Protein AF-A0A3D3WT24-F1 (afdb_monomer)

Nearest PDB structures (foldseek):
  3dec-assembly1_A  TM=6.830E-01  e=5.401E-01  Bacteroides thetaiotaomicron VPI-5482
  3bga-assembly1_B  TM=6.819E-01  e=5.699E-01  Bacteroides thetaiotaomicron VPI-5482
  5kpe-assembly1_A  TM=5.891E-01  e=1.208E+00  synthetic construct
  7f11-assembly1_B  TM=3.376E-01  e=2.849E+00  Aspergillus novofumigatus
  6ymn-assembly1_AAA  TM=4.081E-01  e=9.784E+00  Streptomyces koyangensis

Secondary structure (DSSP, 8-state):
-----EEEEEEEEEEEETTEEEEEEEEEEE-TTS-EEEEEEEEEEEETTTEEEEEEEEES-HHHHHHHHHHHHHT-----

Structure (mmCIF, N/CA/C/O backbone):
data_AF-A0A3D3WT24-F1
#
_entry.id   AF-A0A3D3WT24-F1
#
loop_
_atom_site.group_PDB
_atom_site.id
_atom_site.type_symbol
_atom_site.label_atom_id
_atom_site.label_alt_id
_atom_site.label_comp_id
_atom_site.label_asym_id
_atom_site.label_entity_id
_atom_site.label_seq_id
_atom_site.pdbx_PDB_ins_code
_atom_site.Cartn_x
_atom_site.Cartn_y
_atom_site.Cartn_z
_atom_site.occupancy
_atom_site.B_iso_or_equiv
_atom_site.auth_seq_id
_atom_site.auth_comp_id
_atom_site.auth_asym_id
_atom_site.auth_atom_id
_atom_site.pdbx_PDB_model_num
ATOM 1 N N . ALA A 1 1 ? -7.619 -1.148 -28.261 1.00 58.81 1 ALA A N 1
ATOM 2 C CA . ALA A 1 1 ? -6.889 -2.306 -27.713 1.00 58.81 1 ALA A CA 1
ATOM 3 C C . ALA A 1 1 ? -6.424 -1.943 -26.311 1.00 58.81 1 ALA A C 1
ATOM 5 O O . ALA A 1 1 ? -5.918 -0.840 -26.143 1.00 58.81 1 ALA A O 1
ATOM 6 N N . GLN A 1 2 ? -6.645 -2.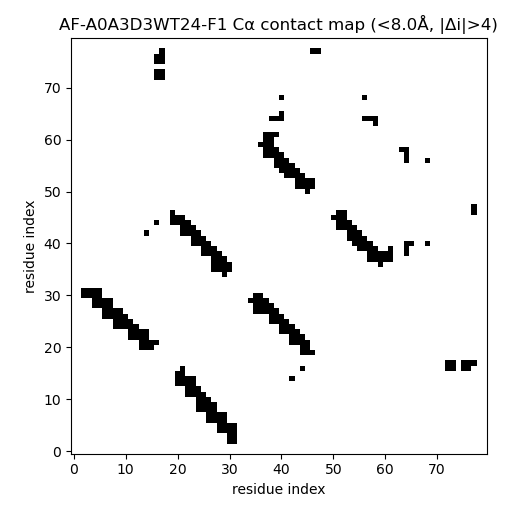803 -25.316 1.00 58.62 2 GLN A N 1
ATOM 7 C CA . GLN A 1 2 ? -5.984 -2.652 -24.019 1.00 58.62 2 GLN A CA 1
ATOM 8 C C . GLN A 1 2 ? -4.506 -3.004 -24.241 1.00 58.62 2 GLN A C 1
ATOM 10 O O . GLN A 1 2 ? -4.253 -4.059 -24.829 1.00 58.62 2 GLN A O 1
ATOM 15 N N . PRO A 1 3 ? -3.539 -2.144 -23.872 1.00 69.25 3 PRO A N 1
ATOM 16 C CA . PRO A 1 3 ? -2.136 -2.535 -23.912 1.00 69.25 3 PRO A CA 1
ATOM 17 C C . PRO A 1 3 ? -1.987 -3.819 -23.094 1.00 69.25 3 PRO A C 1
ATOM 19 O O . PRO A 1 3 ? -2.644 -3.956 -22.060 1.00 69.25 3 PRO A O 1
ATOM 22 N N . SER A 1 4 ? -1.177 -4.771 -23.552 1.00 86.50 4 SER A N 1
ATOM 23 C CA . SER A 1 4 ? -0.883 -5.958 -22.751 1.00 86.50 4 SER A CA 1
ATOM 24 C C . SER A 1 4 ? -0.088 -5.512 -21.525 1.00 86.50 4 SER A C 1
ATOM 26 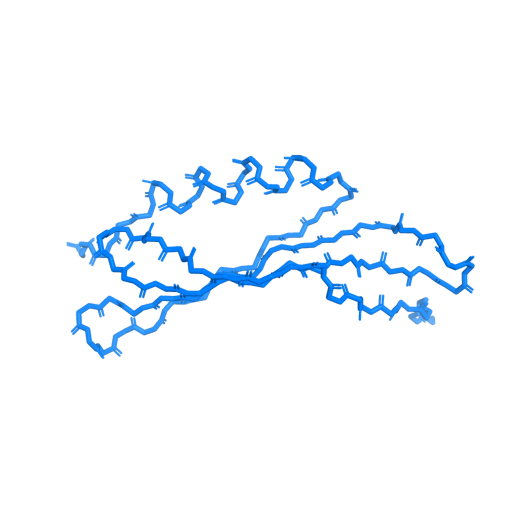O O . SER A 1 4 ? 1.123 -5.312 -21.606 1.00 86.50 4 SER A O 1
ATOM 28 N N . ILE A 1 5 ? -0.804 -5.279 -20.428 1.00 91.38 5 ILE A N 1
ATOM 29 C CA . ILE A 1 5 ? -0.243 -4.945 -19.127 1.00 91.38 5 ILE A CA 1
ATOM 30 C C . ILE A 1 5 ? -0.289 -6.206 -18.277 1.00 91.38 5 ILE A C 1
ATOM 32 O O . ILE A 1 5 ? -1.357 -6.790 -18.082 1.00 91.38 5 ILE A O 1
ATOM 36 N N . THR A 1 6 ? 0.866 -6.593 -17.755 1.00 93.94 6 THR A N 1
ATOM 37 C CA . THR A 1 6 ? 1.007 -7.668 -16.775 1.00 93.94 6 THR A CA 1
ATOM 38 C C . THR A 1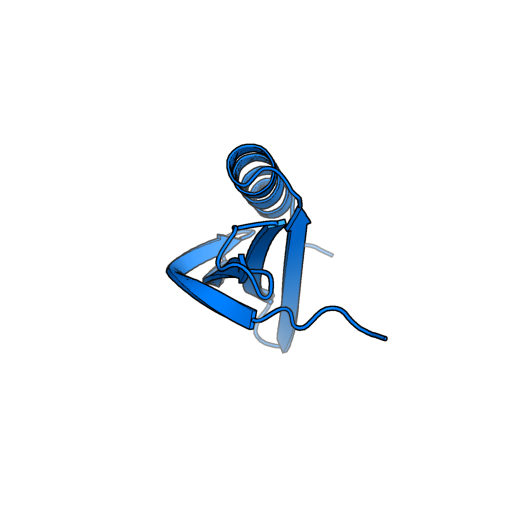 6 ? 1.219 -7.052 -15.398 1.00 93.94 6 THR A C 1
ATOM 40 O O . THR A 1 6 ? 1.881 -6.023 -15.263 1.00 93.94 6 THR A O 1
ATOM 43 N N . PHE A 1 7 ? 0.653 -7.674 -14.366 1.00 94.31 7 PHE A N 1
ATOM 44 C CA . PHE A 1 7 ? 0.867 -7.273 -12.980 1.00 94.31 7 PHE A CA 1
ATOM 45 C C . PHE A 1 7 ? 1.809 -8.263 -12.308 1.00 94.31 7 PHE A C 1
ATOM 47 O O . PHE A 1 7 ? 1.526 -9.460 -12.269 1.00 94.31 7 PHE A O 1
ATOM 54 N N . GLU A 1 8 ? 2.918 -7.762 -11.777 1.00 95.56 8 GLU A N 1
ATOM 55 C CA . GLU A 1 8 ? 3.902 -8.571 -11.061 1.00 95.56 8 GLU A CA 1
ATOM 56 C C . GLU A 1 8 ? 3.862 -8.225 -9.567 1.00 95.56 8 GLU A C 1
ATOM 58 O O . GLU A 1 8 ? 3.925 -7.035 -9.230 1.00 95.56 8 GLU A O 1
ATOM 63 N N . PRO A 1 9 ? 3.763 -9.222 -8.667 1.00 96.19 9 PRO A N 1
ATOM 64 C CA . PRO A 1 9 ? 3.849 -8.978 -7.233 1.00 96.19 9 PRO A CA 1
ATOM 65 C C . PRO A 1 9 ? 5.258 -8.492 -6.870 1.00 96.19 9 PRO A C 1
ATOM 67 O O . PRO A 1 9 ? 6.250 -8.989 -7.402 1.00 96.19 9 PRO A O 1
ATOM 70 N N . ILE A 1 10 ? 5.345 -7.514 -5.970 1.00 95.31 10 ILE A N 1
ATOM 71 C CA . ILE A 1 10 ? 6.621 -6.965 -5.482 1.00 95.31 10 ILE A CA 1
ATOM 72 C C . ILE A 1 10 ? 6.866 -7.388 -4.036 1.00 95.31 10 ILE A C 1
ATOM 74 O O . ILE A 1 10 ? 7.964 -7.813 -3.688 1.00 95.31 10 ILE A O 1
ATOM 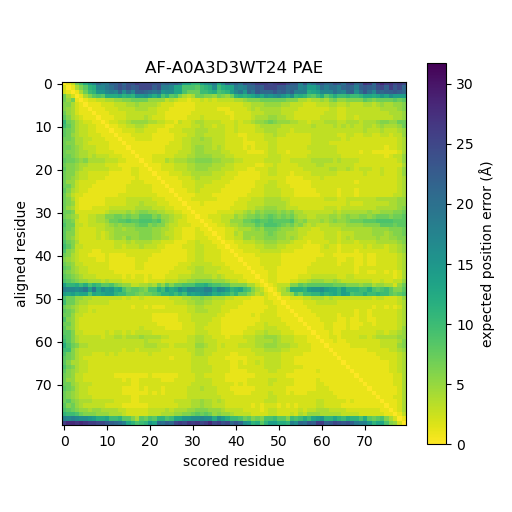78 N N . SER A 1 11 ? 5.853 -7.224 -3.191 1.00 95.19 11 SER A N 1
ATOM 79 C CA . SER A 1 11 ? 5.943 -7.465 -1.756 1.00 95.19 11 SER A CA 1
ATOM 80 C C . SER A 1 11 ? 4.560 -7.669 -1.158 1.00 95.19 11 SER A C 1
ATOM 82 O O . SER A 1 11 ? 3.551 -7.267 -1.735 1.00 95.19 11 SER A O 1
ATOM 84 N N . ASP A 1 12 ? 4.525 -8.263 0.020 1.00 97.31 12 ASP A N 1
ATOM 85 C CA . ASP A 1 12 ? 3.341 -8.393 0.851 1.00 97.31 12 ASP A CA 1
ATOM 86 C C . ASP A 1 12 ? 3.747 -8.361 2.325 1.00 97.31 12 ASP A C 1
ATOM 88 O O . ASP A 1 12 ? 4.933 -8.413 2.671 1.00 97.31 12 ASP A O 1
ATOM 92 N N . GLY A 1 13 ? 2.760 -8.218 3.200 1.00 97.69 13 GLY A N 1
ATOM 93 C CA . GLY A 1 13 ? 2.988 -8.278 4.632 1.00 97.69 13 GLY A CA 1
ATOM 94 C C . GLY A 1 13 ? 1.799 -7.793 5.438 1.00 97.69 13 GLY A C 1
ATOM 95 O O . GLY A 1 13 ? 0.680 -7.668 4.937 1.00 97.69 13 GLY A O 1
ATOM 96 N N . ASN A 1 14 ? 2.058 -7.490 6.705 1.00 97.88 14 ASN A N 1
ATOM 97 C CA . ASN A 1 14 ? 1.040 -7.021 7.634 1.00 97.88 14 ASN A CA 1
ATOM 98 C C . ASN A 1 14 ? 1.038 -5.493 7.718 1.00 97.88 14 ASN A C 1
ATOM 100 O O . ASN A 1 14 ? 2.084 -4.852 7.625 1.00 97.88 14 ASN A O 1
ATOM 104 N N . ILE A 1 15 ? -0.141 -4.927 7.952 1.00 97.00 15 ILE A N 1
ATOM 105 C CA . ILE A 1 15 ? -0.349 -3.510 8.269 1.00 97.00 15 ILE A CA 1
ATOM 106 C C . ILE A 1 15 ? -1.173 -3.389 9.547 1.00 97.00 15 ILE A C 1
ATOM 108 O O . ILE A 1 15 ? -1.924 -4.299 9.901 1.00 97.00 15 ILE A O 1
ATOM 112 N N . THR A 1 16 ? -1.066 -2.244 10.212 1.00 96.75 16 THR A N 1
ATOM 113 C CA . THR A 1 16 ? -1.954 -1.872 11.316 1.00 96.75 16 THR A CA 1
ATOM 114 C C . THR A 1 16 ? -2.729 -0.631 10.906 1.00 96.75 16 THR A C 1
ATOM 116 O O . THR A 1 16 ? -2.125 0.397 10.614 1.00 96.75 16 THR A O 1
ATOM 119 N N . VAL A 1 17 ? -4.058 -0.718 10.890 1.00 96.44 17 VAL A N 1
ATOM 120 C CA . VAL A 1 17 ? -4.944 0.372 10.454 1.00 96.44 17 VAL A CA 1
ATOM 121 C C . VAL A 1 17 ? -5.990 0.602 11.532 1.00 96.44 17 VAL A C 1
ATOM 123 O O . VAL A 1 17 ? -6.757 -0.302 11.850 1.00 96.44 17 VAL A O 1
ATOM 126 N N . SER A 1 18 ? -6.004 1.791 12.143 1.00 95.25 18 SER A N 1
ATOM 127 C CA . SER A 1 18 ? -6.887 2.094 13.284 1.00 95.25 18 SER A CA 1
ATOM 128 C C . SER A 1 18 ? -6.824 1.023 14.401 1.00 95.25 18 SER A C 1
ATOM 130 O O . SER A 1 18 ? -7.830 0.563 14.941 1.00 95.25 18 SER A O 1
ATOM 132 N N . GLY A 1 19 ? -5.609 0.545 14.700 1.00 94.00 19 GLY A N 1
ATOM 133 C CA . GLY A 1 19 ? -5.362 -0.511 15.690 1.00 94.00 19 GLY A CA 1
ATOM 134 C C . GLY A 1 19 ? -5.771 -1.928 15.265 1.00 94.00 19 GLY A C 1
ATOM 135 O O . GLY A 1 19 ? -5.548 -2.862 16.029 1.00 94.00 19 GLY A O 1
ATOM 136 N N . GLN A 1 20 ? -6.334 -2.112 14.067 1.00 95.44 20 GLN A N 1
ATOM 137 C CA . GLN A 1 20 ? -6.702 -3.423 13.532 1.00 95.44 20 GLN A CA 1
ATOM 138 C C . GLN A 1 20 ? -5.555 -4.007 12.712 1.00 95.44 20 GLN A C 1
ATOM 140 O O . GLN A 1 20 ? -4.939 -3.304 11.907 1.00 95.44 20 GLN A O 1
ATOM 145 N N . THR A 1 21 ? -5.288 -5.300 12.884 1.00 95.88 21 THR A N 1
ATOM 146 C CA . THR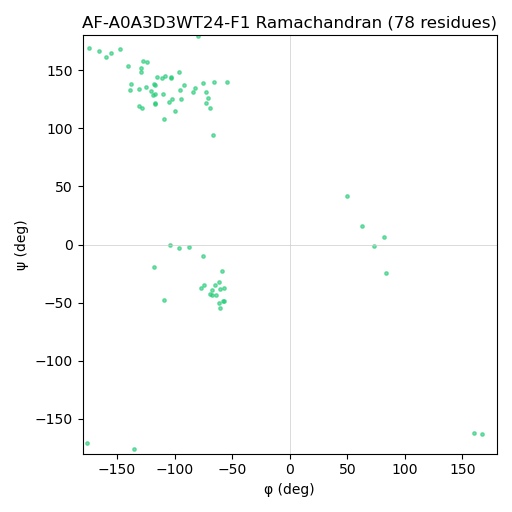 A 1 21 ? -4.351 -6.023 12.021 1.00 95.88 21 THR A CA 1
ATOM 147 C C . THR A 1 21 ? -4.981 -6.248 10.652 1.00 95.88 21 THR A C 1
ATOM 149 O O . THR A 1 21 ? -6.110 -6.724 10.535 1.00 95.88 21 THR A O 1
ATOM 152 N N . GLY A 1 22 ? -4.225 -5.916 9.617 1.00 96.69 22 GLY A N 1
ATOM 153 C CA . GLY A 1 22 ? -4.560 -6.156 8.227 1.00 96.69 22 GLY A CA 1
ATOM 154 C C . GLY A 1 22 ? -3.373 -6.715 7.456 1.00 96.69 22 GLY A C 1
ATOM 155 O O . GLY A 1 22 ? -2.292 -6.938 8.007 1.00 96.69 22 GLY A O 1
ATOM 156 N N . SER A 1 23 ? -3.566 -6.883 6.156 1.00 98.19 23 SER A N 1
ATOM 157 C CA . SER A 1 23 ? -2.522 -7.311 5.227 1.00 98.19 23 SER A CA 1
ATOM 158 C C . SER A 1 23 ? -2.459 -6.380 4.029 1.00 98.19 23 SER A C 1
ATOM 160 O O . SER A 1 23 ? -3.484 -5.835 3.605 1.00 98.19 23 SER A O 1
ATOM 162 N N . PHE A 1 24 ? -1.264 -6.214 3.472 1.00 98.38 24 PHE A N 1
ATOM 163 C CA . PHE A 1 24 ? -1.052 -5.493 2.228 1.00 98.38 24 PHE A CA 1
ATOM 164 C C . PHE A 1 24 ? -0.334 -6.350 1.184 1.00 98.38 24 PHE A C 1
ATOM 166 O O . PHE A 1 24 ? 0.383 -7.286 1.524 1.00 98.38 24 PHE A O 1
ATOM 173 N N . GLY A 1 25 ? -0.516 -5.990 -0.084 1.00 98.12 25 GLY A N 1
ATOM 174 C CA . GLY A 1 25 ? 0.228 -6.511 -1.223 1.00 98.12 25 GLY A CA 1
ATOM 175 C C . GLY A 1 25 ? 0.566 -5.391 -2.203 1.00 98.12 25 GLY A C 1
ATOM 176 O O . GLY A 1 25 ? -0.289 -4.573 -2.545 1.00 98.12 25 GLY A O 1
ATOM 177 N N . GLY A 1 26 ? 1.817 -5.344 -2.641 1.00 97.56 26 GLY A N 1
ATOM 178 C CA . GLY A 1 26 ? 2.337 -4.425 -3.642 1.00 97.56 26 GLY A CA 1
ATOM 179 C C . GLY A 1 26 ? 2.529 -5.097 -4.993 1.00 97.56 26 GLY A C 1
ATOM 180 O O . GLY A 1 26 ? 2.933 -6.258 -5.078 1.00 97.56 26 GLY A O 1
ATOM 181 N N . PHE A 1 27 ? 2.271 -4.353 -6.063 1.00 97.12 27 PHE A N 1
ATOM 182 C CA . PHE A 1 27 ? 2.458 -4.819 -7.433 1.00 97.12 27 PHE A CA 1
ATOM 183 C C . PHE A 1 27 ? 3.037 -3.718 -8.325 1.00 97.12 27 PHE A C 1
ATOM 185 O O . PHE A 1 27 ? 2.804 -2.529 -8.093 1.00 97.12 27 PHE A O 1
ATOM 192 N N . LYS A 1 28 ? 3.738 -4.111 -9.393 1.00 95.94 28 LYS A N 1
ATOM 193 C CA . LYS A 1 28 ? 4.065 -3.226 -10.527 1.00 95.94 28 LYS A CA 1
ATOM 194 C C . LYS A 1 28 ? 3.252 -3.630 -11.749 1.00 95.94 28 LYS A C 1
ATOM 196 O O . LYS A 1 28 ? 2.988 -4.810 -11.968 1.00 95.94 28 LYS A O 1
ATOM 201 N N . ALA A 1 29 ? 2.863 -2.635 -12.532 1.00 94.75 29 ALA A N 1
ATOM 202 C CA . ALA A 1 29 ? 2.262 -2.800 -13.844 1.00 94.75 29 ALA A CA 1
ATOM 203 C C . ALA A 1 29 ? 3.368 -2.704 -14.899 1.00 94.75 29 ALA A C 1
ATOM 205 O O . ALA A 1 29 ? 4.117 -1.724 -14.924 1.00 94.75 29 ALA A O 1
ATOM 206 N N . VAL A 1 30 ? 3.469 -3.717 -15.751 1.00 94.75 30 VAL A N 1
ATOM 207 C CA . VAL A 1 30 ? 4.525 -3.859 -16.757 1.00 94.75 30 VAL A CA 1
ATOM 208 C C . VAL A 1 30 ? 3.892 -3.921 -18.141 1.00 94.75 30 VAL A C 1
ATOM 210 O O . VAL A 1 30 ? 2.921 -4.651 -18.332 1.00 94.75 30 VAL A O 1
ATOM 213 N N . ASP A 1 31 ? 4.405 -3.146 -19.093 1.00 93.12 31 ASP A N 1
ATOM 214 C CA . ASP A 1 31 ? 3.935 -3.172 -20.482 1.00 93.12 31 ASP A CA 1
ATOM 215 C C . ASP A 1 31 ? 4.520 -4.346 -21.295 1.00 93.12 31 ASP A C 1
ATOM 217 O O . ASP A 1 31 ? 5.323 -5.143 -20.808 1.00 93.12 31 ASP A O 1
ATOM 221 N N . SER A 1 32 ? 4.141 -4.450 -22.573 1.00 90.75 32 SER A N 1
ATOM 222 C CA . SER A 1 32 ? 4.652 -5.481 -23.491 1.00 90.75 32 SER A CA 1
ATOM 223 C C . SER A 1 32 ? 6.170 -5.464 -23.677 1.00 90.75 32 SER A C 1
ATOM 225 O O . SER A 1 32 ? 6.736 -6.459 -24.122 1.00 90.75 32 SER A O 1
ATOM 227 N N . GLY A 1 33 ? 6.816 -4.325 -23.424 1.00 90.06 33 GLY A N 1
ATOM 228 C CA . GLY A 1 33 ? 8.259 -4.149 -23.548 1.00 90.06 33 GLY A CA 1
ATOM 229 C C . GLY A 1 33 ? 9.023 -4.519 -22.278 1.00 90.06 33 GLY A C 1
ATOM 230 O O . GLY A 1 33 ? 10.250 -4.451 -22.279 1.00 90.06 33 GLY A O 1
ATOM 231 N N . GLY A 1 34 ? 8.327 -4.904 -21.204 1.00 89.12 34 GLY A N 1
ATOM 232 C CA . GLY A 1 34 ? 8.941 -5.179 -19.908 1.00 89.12 34 GLY A CA 1
ATOM 233 C C . GLY A 1 34 ? 9.199 -3.922 -19.071 1.00 89.12 34 GLY A C 1
ATOM 234 O O . GLY A 1 34 ? 9.818 -4.019 -18.010 1.00 89.12 34 GLY A O 1
ATOM 235 N N . ALA A 1 35 ? 8.740 -2.744 -19.510 1.00 91.56 35 ALA A N 1
ATOM 236 C CA . ALA A 1 35 ? 8.916 -1.507 -18.762 1.00 91.56 35 ALA A CA 1
ATOM 237 C C . ALA A 1 35 ? 7.838 -1.366 -17.682 1.00 91.56 35 ALA A C 1
ATOM 239 O O . ALA A 1 35 ? 6.649 -1.575 -17.928 1.00 91.56 35 ALA A O 1
ATOM 240 N N . ALA A 1 36 ? 8.252 -0.979 -16.473 1.00 92.00 36 ALA A N 1
ATOM 241 C CA . ALA A 1 36 ? 7.316 -0.615 -15.420 1.00 92.00 36 ALA A CA 1
ATOM 242 C C . ALA A 1 36 ? 6.630 0.709 -15.790 1.00 92.00 36 ALA A C 1
ATOM 244 O O . ALA A 1 36 ? 7.282 1.746 -15.900 1.00 92.00 36 ALA A O 1
ATOM 245 N N . VAL A 1 37 ? 5.312 0.665 -15.969 1.00 93.69 37 VAL A N 1
ATOM 246 C CA . VAL A 1 37 ? 4.473 1.824 -16.327 1.00 93.69 37 VAL A CA 1
ATOM 247 C C . VAL A 1 37 ? 3.664 2.354 -15.141 1.00 93.69 37 VAL A C 1
ATOM 249 O O . VAL A 1 37 ? 2.917 3.324 -15.259 1.00 93.69 37 VAL A O 1
ATOM 252 N N . GLY A 1 38 ? 3.815 1.717 -13.983 1.00 94.31 38 GLY A N 1
ATOM 253 C CA . GLY A 1 38 ? 3.236 2.130 -12.718 1.00 94.31 38 GLY A CA 1
ATOM 254 C C . GLY A 1 38 ? 3.180 0.969 -11.739 1.00 94.31 38 GLY A C 1
ATOM 255 O O . GLY A 1 38 ? 3.834 -0.061 -11.914 1.00 94.31 38 GLY A O 1
ATOM 256 N N . GLY A 1 39 ? 2.362 1.119 -10.710 1.00 96.00 39 GLY A N 1
ATOM 257 C CA . GLY A 1 39 ? 2.150 0.084 -9.712 1.00 96.00 39 GLY A CA 1
ATOM 258 C C . GLY A 1 39 ? 1.092 0.483 -8.708 1.00 96.00 39 GLY A C 1
ATOM 259 O O . GLY A 1 39 ? 0.389 1.485 -8.8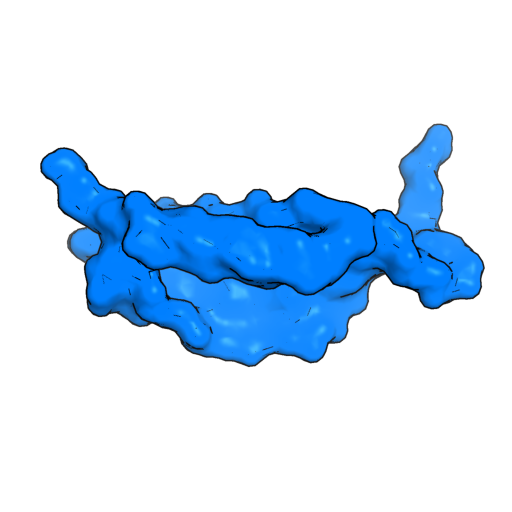80 1.00 96.00 39 GLY A O 1
ATOM 260 N N . GLY A 1 40 ? 0.978 -0.313 -7.658 1.00 97.50 40 GLY A N 1
ATOM 261 C CA . GLY A 1 40 ? 0.023 -0.051 -6.606 1.00 97.50 40 GLY A CA 1
ATOM 262 C C . GLY A 1 40 ? 0.257 -0.853 -5.343 1.00 97.50 40 GLY A C 1
ATOM 263 O O . GLY A 1 40 ? 1.000 -1.833 -5.326 1.00 97.50 40 GLY A O 1
ATOM 264 N N . LEU A 1 41 ? -0.430 -0.417 -4.296 1.00 98.44 41 LEU A N 1
ATOM 265 C CA . LEU A 1 41 ? -0.567 -1.121 -3.032 1.00 98.44 41 LEU A CA 1
ATOM 266 C C . LEU A 1 41 ? -2.043 -1.436 -2.811 1.00 98.44 41 LEU A C 1
ATOM 268 O O . LEU A 1 41 ? -2.926 -0.612 -3.075 1.00 98.44 41 LEU A O 1
ATOM 272 N N . ILE A 1 42 ? -2.305 -2.642 -2.332 1.00 98.38 42 ILE A N 1
ATOM 273 C CA . ILE A 1 42 ? -3.619 -3.115 -1.921 1.00 98.38 42 ILE A CA 1
ATOM 274 C C . ILE A 1 42 ? -3.525 -3.404 -0.431 1.00 98.38 42 ILE A C 1
ATOM 276 O O . ILE A 1 42 ? -2.704 -4.219 -0.041 1.00 98.38 42 ILE A O 1
ATOM 280 N N . GLY A 1 43 ? -4.351 -2.759 0.386 1.00 98.19 43 GLY A N 1
ATOM 281 C CA . GLY A 1 43 ? -4.470 -3.026 1.819 1.00 98.19 43 GLY A CA 1
ATOM 282 C C . GLY A 1 43 ? -5.844 -3.566 2.156 1.00 98.19 43 GLY A C 1
ATOM 283 O O . GLY A 1 43 ? -6.836 -3.139 1.562 1.00 98.19 43 GLY A O 1
ATOM 284 N N . THR A 1 44 ? -5.906 -4.480 3.115 1.00 98.00 44 THR A N 1
ATOM 285 C CA . THR A 1 44 ? -7.152 -5.050 3.632 1.00 98.00 44 THR A CA 1
ATOM 286 C C . THR A 1 44 ? -7.090 -5.160 5.146 1.00 98.00 44 THR A C 1
ATOM 288 O O . THR A 1 44 ? -6.051 -5.521 5.691 1.00 98.00 44 THR A O 1
ATOM 291 N N . TRP A 1 45 ? -8.182 -4.825 5.825 1.00 97.56 45 TRP A N 1
ATOM 292 C CA . TRP A 1 45 ? -8.332 -4.961 7.277 1.00 97.56 45 TRP A CA 1
ATOM 293 C C . TRP A 1 45 ? -9.818 -5.088 7.626 1.00 97.56 45 TRP A C 1
ATOM 295 O O . TRP A 1 45 ? -10.686 -4.803 6.799 1.00 97.56 45 TRP A O 1
ATOM 305 N N . VAL A 1 46 ? -10.120 -5.521 8.847 1.00 96.56 46 VAL A N 1
ATOM 306 C CA . VAL A 1 46 ? -11.495 -5.645 9.350 1.00 96.56 46 VAL A CA 1
ATOM 307 C C . VAL A 1 46 ? -11.664 -4.733 10.558 1.00 96.56 46 VAL A C 1
ATOM 309 O O . VAL A 1 46 ? -10.873 -4.798 11.493 1.00 96.56 46 VAL A O 1
ATOM 312 N N . CYS A 1 47 ? -12.699 -3.895 10.548 1.00 95.06 47 CYS A N 1
ATOM 313 C CA . CYS A 1 47 ? -13.116 -3.103 11.702 1.00 95.06 47 CYS A CA 1
ATOM 314 C C . CYS A 1 47 ? -14.232 -3.831 12.459 1.00 95.06 47 CYS A C 1
ATOM 316 O O . CYS A 1 47 ? -15.203 -4.285 11.851 1.00 95.06 47 CYS A O 1
ATOM 318 N N . GLY A 1 48 ? -14.112 -3.920 13.788 1.00 86.81 48 GLY A N 1
ATOM 319 C CA . GLY A 1 48 ? -15.181 -4.417 14.665 1.00 86.81 48 GLY A CA 1
ATOM 320 C C . GLY A 1 48 ? -15.592 -5.878 14.440 1.00 86.81 48 GLY A C 1
ATOM 321 O O . GLY A 1 48 ? -16.663 -6.266 14.882 1.00 86.81 48 GLY A O 1
ATOM 322 N N . GLY A 1 49 ? -14.777 -6.673 13.741 1.00 83.50 49 GLY A N 1
ATOM 323 C CA . GLY A 1 49 ? -15.050 -8.083 13.435 1.00 83.50 49 GLY A CA 1
ATOM 324 C C . GLY A 1 49 ? -15.939 -8.335 12.212 1.00 83.50 49 GLY A C 1
ATOM 325 O O . GLY A 1 49 ? -15.777 -9.374 11.579 1.00 83.50 49 GLY A O 1
ATOM 326 N N . ASP A 1 50 ? -16.781 -7.376 11.818 1.00 88.69 50 ASP A N 1
ATOM 327 C CA . ASP A 1 50 ? -17.831 -7.617 10.813 1.00 88.69 50 ASP A CA 1
ATOM 328 C C . ASP A 1 50 ? -17.695 -6.774 9.535 1.00 88.69 50 ASP A C 1
ATOM 330 O O . ASP A 1 50 ? -18.259 -7.121 8.497 1.00 88.69 50 ASP A O 1
ATOM 334 N N . THR A 1 51 ? -16.950 -5.662 9.572 1.00 94.50 51 THR A N 1
ATOM 335 C CA . THR A 1 51 ? -16.823 -4.762 8.412 1.00 94.50 51 THR A CA 1
ATOM 336 C C . THR A 1 51 ? -15.432 -4.847 7.803 1.00 94.50 51 THR A C 1
ATOM 338 O O . THR A 1 51 ? -14.463 -4.337 8.365 1.00 94.50 51 THR A O 1
ATOM 341 N N . ALA A 1 52 ? -15.331 -5.469 6.629 1.00 95.69 52 ALA A N 1
ATOM 342 C CA . ALA A 1 52 ? -14.088 -5.540 5.871 1.00 95.69 52 ALA A CA 1
ATOM 343 C C . ALA A 1 52 ? -13.876 -4.281 5.018 1.00 95.69 52 ALA A C 1
ATOM 345 O O . ALA A 1 52 ? -14.748 -3.878 4.247 1.00 95.69 52 ALA A O 1
ATOM 346 N N . PHE A 1 53 ? -12.680 -3.705 5.110 1.00 97.00 53 PHE A N 1
ATOM 347 C CA . PHE A 1 53 ? -12.225 -2.602 4.276 1.00 97.00 53 PHE A CA 1
ATOM 348 C C . PHE A 1 53 ? -11.121 -3.071 3.337 1.00 97.00 53 PHE A C 1
ATOM 350 O O . PHE A 1 53 ? -10.257 -3.874 3.694 1.00 97.00 53 PHE A O 1
ATOM 357 N N . ARG A 1 54 ? -11.139 -2.523 2.123 1.00 97.25 54 ARG A N 1
ATOM 358 C CA . ARG A 1 54 ? -10.065 -2.658 1.144 1.00 97.25 54 ARG A CA 1
ATOM 359 C C . ARG A 1 54 ? -9.713 -1.281 0.611 1.00 97.25 54 ARG A C 1
ATOM 361 O O . ARG A 1 54 ? -10.592 -0.543 0.174 1.00 97.25 54 ARG A O 1
ATOM 368 N N . MET A 1 55 ? -8.422 -0.990 0.545 1.00 97.62 55 MET A N 1
ATOM 369 C CA . MET A 1 55 ? -7.887 0.167 -0.160 1.00 97.62 55 MET A CA 1
ATOM 370 C C . MET A 1 55 ? -6.994 -0.303 -1.298 1.00 97.62 55 MET A C 1
ATOM 372 O O . MET A 1 55 ? -6.218 -1.242 -1.151 1.00 97.62 55 MET A O 1
ATOM 376 N N . THR A 1 56 ? -7.110 0.327 -2.459 1.00 97.81 56 THR A N 1
ATOM 377 C CA . THR A 1 56 ? -6.178 0.120 -3.566 1.00 97.81 56 THR A CA 1
ATOM 378 C C . THR A 1 56 ? -5.742 1.484 -4.055 1.00 97.81 56 THR A C 1
ATOM 380 O O . THR A 1 56 ? -6.581 2.282 -4.468 1.00 97.81 56 THR A O 1
ATOM 383 N N . LEU A 1 57 ? -4.442 1.753 -3.976 1.00 97.94 57 LEU A N 1
ATOM 384 C CA . LEU A 1 57 ? -3.851 2.982 -4.480 1.00 97.94 57 LEU A CA 1
ATOM 385 C C . LEU A 1 57 ? -2.871 2.645 -5.593 1.00 97.94 57 LEU A C 1
ATOM 387 O O . LEU A 1 57 ? -2.014 1.784 -5.422 1.00 97.94 57 LEU A O 1
ATOM 391 N N . THR A 1 58 ? -3.008 3.328 -6.724 1.00 97.19 58 THR A N 1
ATOM 392 C CA . THR A 1 58 ? -2.186 3.115 -7.916 1.00 97.19 58 THR A CA 1
ATOM 393 C C . THR A 1 58 ? -1.611 4.424 -8.422 1.00 97.19 58 THR A C 1
ATOM 395 O O . THR A 1 58 ? -2.235 5.475 -8.277 1.00 97.19 58 THR A O 1
ATOM 398 N N . GLY A 1 59 ? -0.461 4.361 -9.079 1.00 96.50 59 GLY A N 1
ATOM 399 C CA . GLY A 1 59 ? 0.179 5.531 -9.668 1.00 96.50 59 GLY A CA 1
ATOM 400 C C . GLY A 1 59 ? 1.413 5.168 -10.482 1.00 96.50 59 GLY A C 1
ATOM 401 O O . GLY A 1 59 ? 1.887 4.033 -10.439 1.00 96.50 59 GLY A O 1
ATOM 402 N N . ALA A 1 60 ? 1.915 6.145 -11.238 1.00 94.88 60 ALA A N 1
ATOM 403 C CA . ALA A 1 60 ? 3.126 5.988 -12.043 1.00 94.88 60 ALA A CA 1
ATOM 404 C C . ALA A 1 60 ? 4.403 5.986 -11.181 1.00 94.88 60 ALA A C 1
ATOM 406 O O . ALA A 1 60 ? 5.346 5.266 -11.486 1.00 94.88 60 ALA A O 1
ATOM 407 N N . ASP A 1 61 ? 4.417 6.766 -10.094 1.00 94.00 61 ASP A N 1
ATOM 408 C CA . ASP A 1 61 ? 5.543 6.864 -9.162 1.00 94.00 61 ASP A CA 1
ATOM 409 C C . ASP A 1 61 ? 5.288 5.997 -7.921 1.00 94.00 61 ASP A C 1
ATOM 411 O O . ASP A 1 61 ? 4.369 6.258 -7.137 1.00 94.00 61 ASP A O 1
ATOM 415 N N . SER A 1 62 ? 6.108 4.961 -7.740 1.00 89.88 62 SER A N 1
ATOM 416 C CA . SER A 1 62 ? 5.975 4.003 -6.639 1.00 89.88 62 SER A CA 1
ATOM 417 C C . SER A 1 62 ? 6.197 4.631 -5.263 1.00 89.88 62 SER A C 1
ATOM 419 O O . SER A 1 62 ? 5.521 4.259 -4.306 1.00 89.88 62 SER A O 1
ATOM 421 N N . THR A 1 63 ? 7.105 5.601 -5.156 1.00 92.94 63 THR A N 1
ATOM 422 C CA . THR A 1 63 ? 7.424 6.279 -3.893 1.00 92.94 63 THR A CA 1
ATOM 423 C C . THR A 1 63 ? 6.255 7.152 -3.455 1.00 92.94 63 THR A C 1
ATOM 425 O O . THR A 1 63 ? 5.861 7.140 -2.288 1.00 92.94 63 THR A O 1
ATOM 428 N N . VAL A 1 64 ? 5.645 7.875 -4.397 1.00 97.1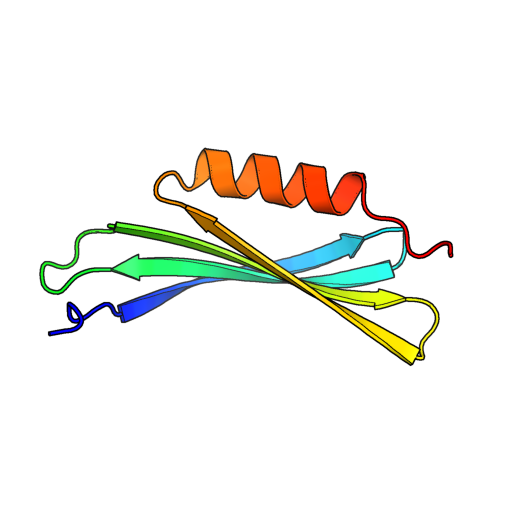2 64 VAL A N 1
ATOM 429 C CA . VAL A 1 64 ? 4.442 8.672 -4.128 1.00 97.12 64 VAL A CA 1
ATOM 430 C C . VAL A 1 64 ? 3.279 7.768 -3.734 1.00 97.12 64 VAL A C 1
ATOM 432 O O . VAL A 1 64 ? 2.578 8.085 -2.774 1.00 97.12 64 VAL A O 1
ATOM 435 N N . VAL A 1 65 ? 3.075 6.644 -4.430 1.00 97.06 65 VAL A N 1
ATOM 436 C CA . VAL A 1 65 ? 2.031 5.671 -4.071 1.00 97.06 65 VAL A CA 1
ATOM 437 C C . VAL A 1 65 ? 2.227 5.170 -2.644 1.00 97.06 65 VAL A C 1
ATOM 439 O O . VAL A 1 65 ? 1.277 5.216 -1.869 1.00 97.06 65 VAL A O 1
ATOM 442 N N . GLN A 1 66 ? 3.439 4.764 -2.270 1.00 95.19 66 GLN A N 1
ATOM 443 C CA . GLN A 1 66 ? 3.726 4.280 -0.922 1.00 95.19 66 GLN A CA 1
ATOM 444 C C . GLN A 1 66 ? 3.442 5.344 0.146 1.00 95.19 66 GLN A C 1
ATOM 446 O O . GLN A 1 66 ? 2.603 5.128 1.016 1.00 95.19 66 GLN A O 1
ATOM 451 N N . LEU A 1 67 ? 4.030 6.538 0.014 1.00 97.94 67 LEU A N 1
ATOM 452 C CA . LEU A 1 67 ? 3.837 7.635 0.973 1.00 97.94 67 LEU A CA 1
ATOM 453 C C . LEU A 1 67 ? 2.362 8.026 1.143 1.00 97.94 67 LEU A C 1
ATOM 455 O O . LEU A 1 67 ? 1.919 8.397 2.231 1.00 97.94 67 LEU A O 1
ATOM 459 N N . ARG A 1 68 ? 1.587 8.007 0.052 1.00 98.19 68 ARG A N 1
ATOM 460 C CA . ARG A 1 68 ? 0.162 8.357 0.087 1.00 98.19 68 ARG A CA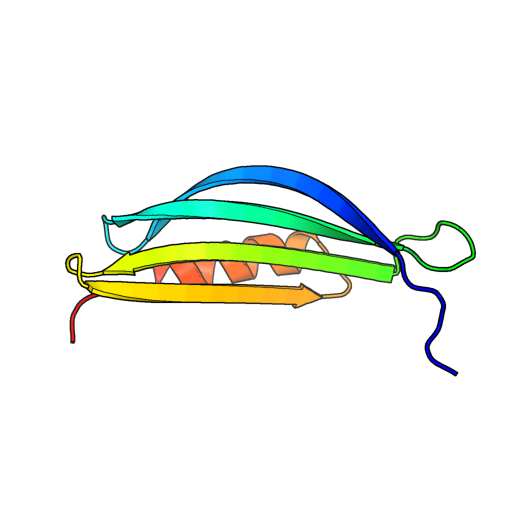 1
ATOM 461 C C . ARG A 1 68 ? -0.688 7.236 0.660 1.00 98.19 68 ARG A C 1
ATOM 463 O O . ARG A 1 68 ? -1.637 7.542 1.374 1.00 98.19 68 ARG A O 1
ATOM 470 N N . PHE A 1 69 ? -0.356 5.986 0.364 1.00 98.19 69 PHE A N 1
ATOM 471 C CA . PHE A 1 69 ? -1.027 4.827 0.932 1.00 98.19 69 PHE A CA 1
ATOM 472 C C . PHE A 1 69 ? -0.854 4.805 2.452 1.00 98.19 69 PHE A C 1
ATOM 474 O O . PHE A 1 69 ? -1.857 4.799 3.160 1.00 98.19 69 PHE A O 1
ATOM 481 N N . ASP A 1 70 ? 0.379 4.942 2.944 1.00 97.50 70 ASP A N 1
ATOM 482 C CA . ASP A 1 70 ? 0.680 4.976 4.381 1.00 97.50 70 ASP A CA 1
ATOM 483 C C . ASP A 1 70 ? -0.092 6.101 5.078 1.00 97.50 70 ASP A C 1
ATOM 485 O O . ASP A 1 70 ? -0.830 5.861 6.031 1.00 97.50 70 ASP A O 1
ATOM 489 N N . ARG A 1 71 ? -0.055 7.319 4.522 1.00 98.06 71 ARG A N 1
ATOM 490 C CA . ARG A 1 71 ? -0.814 8.453 5.064 1.00 98.06 71 ARG A CA 1
ATOM 491 C C . ARG A 1 71 ? -2.328 8.211 5.069 1.00 98.06 71 ARG A C 1
ATOM 493 O O . ARG A 1 71 ? -3.008 8.668 5.986 1.00 98.06 71 ARG A O 1
ATOM 500 N N . LEU A 1 72 ? -2.888 7.564 4.046 1.00 97.88 72 LEU A N 1
ATOM 501 C CA . LEU A 1 72 ? -4.320 7.245 4.014 1.00 97.88 72 LEU A CA 1
ATOM 502 C C . LEU A 1 72 ? -4.684 6.215 5.087 1.00 97.88 72 LEU A C 1
ATOM 504 O O . LEU A 1 72 ? -5.725 6.369 5.719 1.00 97.88 72 LEU A O 1
ATOM 508 N N . LEU A 1 73 ? -3.830 5.215 5.321 1.00 96.94 73 LEU A N 1
ATOM 509 C CA . LEU A 1 73 ? -4.019 4.232 6.389 1.00 96.94 73 LEU A CA 1
ATOM 510 C C . LEU A 1 73 ? -3.890 4.863 7.783 1.00 96.94 73 LEU A C 1
ATOM 512 O O . LEU A 1 73 ? -4.726 4.604 8.644 1.00 96.94 73 LEU A O 1
ATOM 516 N N . GLU A 1 74 ? -2.897 5.729 7.998 1.00 96.44 74 GLU A N 1
ATOM 517 C CA . GLU A 1 74 ? -2.680 6.446 9.266 1.00 96.44 74 GLU A CA 1
ATOM 518 C C . GLU A 1 74 ? -3.852 7.362 9.644 1.00 96.44 74 GLU A C 1
ATOM 520 O O . GLU A 1 74 ? -4.131 7.559 10.825 1.00 96.44 74 GLU A O 1
ATOM 525 N N . ASN A 1 75 ? -4.538 7.931 8.647 1.00 96.44 75 ASN A N 1
ATOM 526 C CA . ASN A 1 75 ? -5.683 8.823 8.854 1.00 96.44 75 ASN A CA 1
ATOM 527 C C . ASN A 1 75 ? -7.036 8.106 8.757 1.00 96.44 75 ASN A C 1
ATOM 529 O O . ASN A 1 75 ? -8.079 8.734 8.946 1.00 96.44 75 ASN A O 1
ATOM 533 N N . PHE A 1 76 ? -7.045 6.809 8.452 1.00 96.50 76 PHE A N 1
ATOM 534 C CA . PHE A 1 76 ? -8.263 6.018 8.470 1.00 96.50 76 PHE A CA 1
ATOM 535 C C . PHE A 1 76 ? -8.662 5.708 9.917 1.00 96.50 76 PHE A C 1
ATOM 537 O O . PHE A 1 76 ? -7.824 5.330 10.738 1.00 96.50 76 PHE A O 1
ATOM 544 N N . SER A 1 77 ? -9.960 5.792 10.217 1.00 94.50 77 SER A N 1
ATOM 545 C CA . SER A 1 77 ? -10.498 5.364 11.505 1.00 94.50 77 SER A CA 1
ATOM 546 C C . SER A 1 77 ? -11.613 4.340 11.340 1.00 94.50 77 SER A C 1
ATOM 548 O O . SER A 1 77 ? -12.519 4.523 10.532 1.00 94.50 77 SER A O 1
ATOM 550 N N . CYS A 1 78 ? -11.562 3.284 12.152 1.00 92.56 78 CYS A N 1
ATOM 551 C CA . CYS A 1 78 ? -12.656 2.331 12.319 1.00 92.56 78 CYS A CA 1
ATOM 552 C C . CYS A 1 78 ? -13.807 2.892 13.173 1.00 92.56 78 CYS A C 1
ATOM 554 O O . CYS A 1 78 ? -14.848 2.248 13.274 1.00 92.56 78 CYS A O 1
ATOM 556 N N . SER A 1 79 ? -13.629 4.048 13.823 1.00 82.75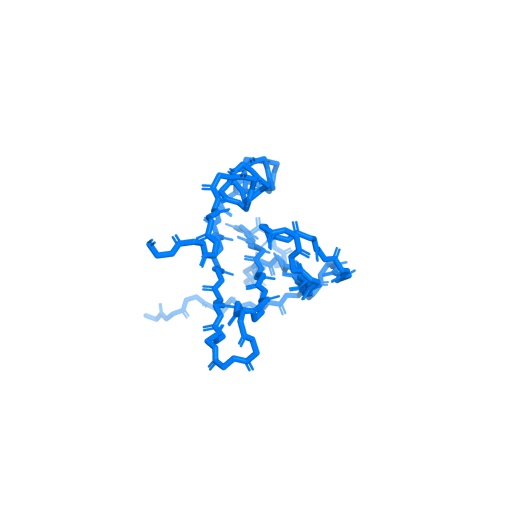 79 SER A N 1
ATOM 557 C CA . SER A 1 79 ? -14.700 4.701 14.579 1.00 82.75 79 SER A CA 1
ATOM 558 C C . SER A 1 79 ? -15.729 5.312 13.626 1.00 82.75 79 SER A C 1
ATOM 560 O O . SER A 1 79 ? -15.371 6.167 12.814 1.00 82.75 79 SER A O 1
ATOM 562 N N . SER A 1 80 ? -16.984 4.882 13.754 1.00 60.41 80 SER A N 1
ATOM 563 C CA . SER A 1 80 ? -18.164 5.516 13.154 1.00 60.41 80 SER A CA 1
ATOM 564 C C . SER A 1 80 ? -18.453 6.881 13.763 1.00 60.41 80 SER A C 1
ATOM 566 O O . SER A 1 80 ? -18.436 6.939 15.016 1.00 60.41 80 SER A O 1
#

Solvent-accessible surface area (backbone atoms only — not comparable to full-atom values): 4578 Å² total; per-residue (Å²): 130,80,76,63,64,47,77,43,82,75,49,69,51,77,44,73,43,62,88,26,72,26,40,34,39,31,34,36,31,24,41,83,84,69,46,76,71,22,28,36,43,36,38,37,37,48,41,94,86,77,46,77,47,76,48,76,45,69,36,68,50,63,67,61,36,49,61,51,48,53,52,51,39,72,71,40,66,71,75,128

Radius of gyration: 14.32 Å; Cα contacts (8 Å, |Δi|>4): 152; chains: 1; bounding box: 27×18×43 Å

Foldseek 3Di:
DPFPKDKDWDDKDWDAFQNWIKIKTKIFIAGPVRDGQWIWMWIWTAQPVPRIDIDIFIDRDPVVRVVVVVVVRHPDHSPD

Sequence (80 aa):
AQPSITFEPISDGNITVSGQTGSFGGFKAVDSGGAAVGGGLIGTWVCGGDTAFRMTLTGADSTVVQLRFDRLLENFSCSS

pLDDT: mean 93.45, std 8.04, range [58.62, 98.44]

Mean predicted aligned error: 3.87 Å